Protein AF-A0A9P0MCW2-F1 (afdb_monomer)

InterPro domains:
  IPR004117 Olfactory receptor, insect [PF02949] (5-136)
  IPR004117 Olfactory receptor, insect [PTHR21137] (9-134)

Radius of gyration: 26.73 Å; Cα contacts (8 Å, |Δi|>4): 36; chains: 1; bounding box: 67×26×72 Å

Nearest PDB structures (foldseek):
  5oen-assembly1_B  TM=7.163E-01  e=6.005E+00  Mus musculus

pLDDT: mean 83.42, std 11.84, range [42.66, 95.56]

Structure (mmCIF, N/CA/C/O backbone):
data_AF-A0A9P0MCW2-F1
#
_entry.id   AF-A0A9P0MCW2-F1
#
loop_
_atom_site.group_PDB
_atom_site.id
_atom_site.type_symbol
_atom_site.label_atom_id
_atom_site.label_alt_id
_atom_site.label_comp_id
_atom_site.label_asym_id
_atom_site.label_entity_id
_atom_site.label_seq_id
_atom_site.pdbx_PDB_ins_code
_atom_site.Cartn_x
_atom_site.Cartn_y
_atom_site.Cartn_z
_atom_site.occupancy
_atom_site.B_iso_or_equiv
_atom_site.auth_seq_id
_atom_site.auth_comp_id
_atom_site.auth_asym_id
_atom_site.auth_atom_id
_atom_site.pdbx_PDB_model_num
ATOM 1 N N . MET A 1 1 ? 20.889 3.902 -15.984 1.00 42.66 1 MET A N 1
ATOM 2 C CA . MET A 1 1 ? 19.915 5.017 -15.941 1.00 42.66 1 MET A CA 1
ATOM 3 C C . MET A 1 1 ? 19.983 5.741 -17.281 1.00 42.66 1 MET A C 1
ATOM 5 O O . MET A 1 1 ? 21.050 6.243 -17.612 1.00 42.66 1 MET A O 1
ATOM 9 N N . VAL A 1 2 ? 18.930 5.704 -18.107 1.00 51.25 2 VAL A N 1
ATOM 10 C CA . VAL A 1 2 ? 18.943 6.405 -19.407 1.00 51.25 2 VAL A CA 1
ATOM 11 C C . VAL A 1 2 ? 18.818 7.905 -19.127 1.00 51.25 2 VAL A C 1
ATOM 13 O O . VAL A 1 2 ? 17.890 8.299 -18.418 1.00 51.25 2 VAL A O 1
ATOM 16 N N . PRO A 1 3 ? 19.742 8.751 -19.603 1.00 54.31 3 PRO A N 1
ATOM 17 C CA . PRO A 1 3 ? 19.693 10.168 -19.290 1.00 54.31 3 PRO A CA 1
ATOM 18 C C . PRO A 1 3 ? 18.465 10.827 -19.932 1.00 54.31 3 PRO A C 1
ATOM 20 O O . PRO A 1 3 ? 18.150 10.581 -21.096 1.00 54.31 3 PRO A O 1
ATOM 23 N N . THR A 1 4 ? 17.784 11.705 -19.193 1.00 56.22 4 THR A N 1
ATOM 24 C CA . THR A 1 4 ? 16.542 12.378 -19.626 1.00 56.22 4 THR A CA 1
ATOM 25 C C . THR A 1 4 ? 16.698 13.172 -20.926 1.00 56.22 4 THR A C 1
ATOM 27 O O . THR A 1 4 ? 15.735 13.312 -21.676 1.00 56.22 4 THR A O 1
ATOM 30 N N . TYR A 1 5 ? 17.911 13.628 -21.263 1.00 55.12 5 TYR A N 1
ATOM 31 C CA . TYR A 1 5 ? 18.187 14.289 -22.543 1.00 55.12 5 TYR A CA 1
ATOM 32 C C . TYR A 1 5 ? 18.112 13.337 -23.753 1.00 55.12 5 TYR A C 1
ATOM 34 O O . TYR A 1 5 ? 17.798 13.787 -24.856 1.00 55.12 5 TYR A O 1
ATOM 42 N N . ALA A 1 6 ? 18.353 12.033 -23.571 1.00 54.97 6 ALA A N 1
ATOM 43 C CA . ALA A 1 6 ? 18.267 11.032 -24.639 1.00 54.97 6 ALA A CA 1
ATOM 44 C C . ALA A 1 6 ? 16.812 10.700 -25.019 1.00 54.97 6 ALA A C 1
ATOM 46 O O . ALA A 1 6 ? 16.559 10.241 -26.128 1.00 54.97 6 ALA A O 1
ATOM 47 N N . ILE A 1 7 ? 15.851 11.005 -24.138 1.00 58.97 7 ILE A N 1
ATOM 48 C CA . ILE A 1 7 ? 14.410 10.838 -24.390 1.00 58.97 7 ILE A CA 1
ATOM 49 C C . ILE A 1 7 ? 13.910 11.885 -25.402 1.00 58.97 7 ILE A C 1
ATOM 51 O O . ILE A 1 7 ? 13.052 11.588 -26.231 1.00 58.97 7 ILE A O 1
ATOM 55 N N . PHE A 1 8 ? 14.466 13.105 -25.366 1.00 59.06 8 PHE A N 1
ATOM 56 C CA . PHE A 1 8 ? 13.965 14.242 -26.151 1.00 59.06 8 PHE A CA 1
ATOM 57 C C . PHE A 1 8 ? 14.895 14.716 -27.278 1.00 59.06 8 PHE A C 1
ATOM 59 O O . PHE A 1 8 ? 14.428 15.410 -28.180 1.00 59.06 8 PHE A O 1
ATOM 66 N N . ARG A 1 9 ? 16.199 14.395 -27.246 1.00 56.50 9 ARG A N 1
ATOM 67 C CA . ARG A 1 9 ? 17.195 15.029 -28.136 1.00 56.50 9 ARG A CA 1
ATOM 68 C C . ARG A 1 9 ? 18.262 14.082 -28.712 1.00 56.50 9 ARG A C 1
ATOM 70 O O . ARG A 1 9 ? 19.262 14.559 -29.243 1.00 56.50 9 ARG A O 1
ATOM 77 N N . GLY A 1 10 ? 18.070 12.765 -28.607 1.00 54.22 10 GLY A N 1
ATOM 78 C CA . GLY A 1 10 ? 18.976 11.750 -29.159 1.00 54.22 10 GLY A CA 1
ATOM 79 C C . GLY A 1 10 ? 18.625 11.343 -30.594 1.00 54.22 10 GLY A C 1
ATOM 80 O O . GLY A 1 10 ? 17.451 11.269 -30.952 1.00 54.22 10 GLY A O 1
ATOM 81 N N . LYS A 1 11 ? 19.648 11.053 -31.411 1.00 53.69 11 LYS A N 1
ATOM 82 C CA . LYS A 1 11 ? 19.501 10.443 -32.750 1.00 53.69 11 LYS A CA 1
ATOM 83 C C . LYS A 1 11 ? 18.853 9.048 -32.663 1.00 53.69 11 LYS A C 1
ATOM 85 O O . LYS A 1 11 ? 18.115 8.669 -33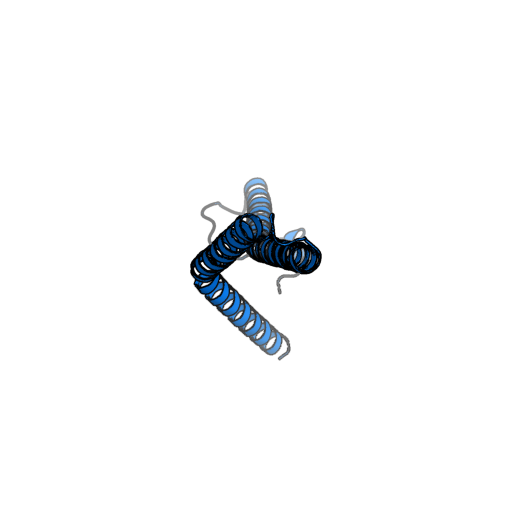.565 1.00 53.69 11 LYS A O 1
ATOM 90 N N . ASP A 1 12 ? 19.047 8.387 -31.521 1.00 59.97 12 ASP A N 1
ATOM 91 C CA . ASP A 1 12 ? 18.383 7.157 -31.103 1.00 59.97 12 ASP A CA 1
ATOM 92 C C . ASP A 1 12 ? 17.389 7.492 -29.980 1.00 59.97 12 ASP A C 1
ATOM 94 O O . ASP A 1 12 ? 17.774 7.924 -28.890 1.00 59.97 12 ASP A O 1
ATOM 98 N N . ARG A 1 13 ? 16.093 7.363 -30.276 1.00 66.44 13 ARG A N 1
ATOM 99 C CA . ARG A 1 13 ? 14.990 7.659 -29.353 1.00 66.44 13 ARG A CA 1
ATOM 100 C C . ARG A 1 13 ? 14.656 6.408 -28.537 1.00 66.44 13 ARG A C 1
ATOM 102 O O . ARG A 1 13 ? 14.257 5.400 -29.109 1.00 66.44 13 ARG A O 1
ATOM 109 N N . TYR A 1 14 ? 14.781 6.483 -27.213 1.00 70.50 14 TYR A N 1
ATOM 110 C CA . TYR A 1 14 ? 14.486 5.372 -26.297 1.00 70.50 14 TYR A CA 1
ATOM 111 C C . TYR A 1 14 ?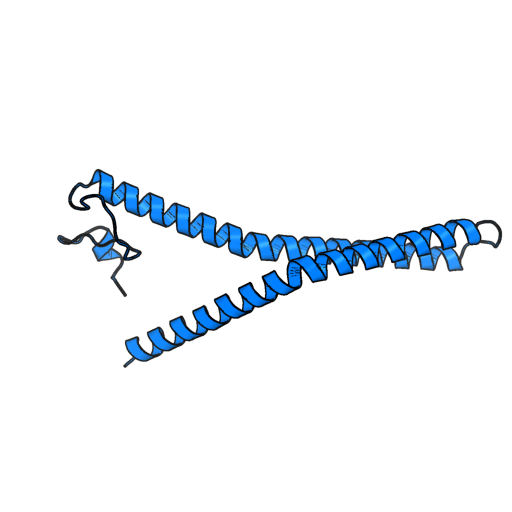 13.241 5.660 -25.455 1.00 70.50 14 TYR A C 1
ATOM 113 O O . TYR A 1 14 ? 13.006 6.804 -25.059 1.00 70.50 14 TYR A O 1
ATOM 121 N N . LEU A 1 15 ? 12.446 4.624 -25.164 1.00 73.56 15 LEU A N 1
ATOM 122 C CA . LEU A 1 15 ? 11.289 4.757 -24.278 1.00 73.56 15 LEU A CA 1
ATOM 123 C C . LEU A 1 15 ? 11.743 4.793 -22.809 1.00 73.56 15 LEU A C 1
ATOM 125 O O . LEU A 1 15 ? 12.677 4.072 -22.453 1.00 73.56 15 LEU A O 1
ATOM 129 N N . PRO A 1 16 ? 11.067 5.578 -21.947 1.00 77.31 16 PRO A N 1
ATOM 130 C CA . PRO A 1 16 ? 11.349 5.628 -20.511 1.00 77.31 16 PRO A CA 1
ATOM 131 C C . PRO A 1 16 ? 11.285 4.256 -19.833 1.00 77.31 16 PRO A C 1
ATOM 133 O O . PRO A 1 16 ? 12.155 3.918 -19.032 1.00 77.31 16 PRO A O 1
ATOM 136 N N . TYR A 1 17 ? 10.266 3.462 -20.172 1.00 78.12 17 TYR A N 1
ATOM 137 C CA . TYR A 1 17 ? 10.153 2.071 -19.751 1.00 78.12 17 TYR A CA 1
ATOM 138 C C . TYR A 1 17 ? 10.374 1.157 -20.956 1.00 78.12 17 TYR A C 1
ATOM 140 O O . TYR A 1 17 ? 9.685 1.286 -21.974 1.00 78.12 17 TYR A O 1
ATOM 148 N N . ASN A 1 18 ? 11.347 0.248 -20.848 1.00 76.75 18 ASN A N 1
ATOM 149 C CA . ASN A 1 18 ? 11.626 -0.712 -21.907 1.00 76.75 18 ASN A CA 1
ATOM 150 C C . ASN A 1 18 ? 10.516 -1.768 -21.924 1.00 76.75 18 ASN A C 1
ATOM 152 O O . ASN A 1 18 ? 10.350 -2.519 -20.966 1.00 76.75 18 ASN A O 1
ATOM 156 N N . TRP A 1 19 ? 9.745 -1.800 -23.003 1.00 77.06 19 TRP A N 1
ATOM 157 C CA . TRP A 1 19 ? 8.682 -2.772 -23.209 1.00 77.06 19 TRP A CA 1
ATOM 158 C C . TRP A 1 19 ? 8.657 -3.174 -24.680 1.00 77.06 19 TRP A C 1
ATOM 160 O O . TRP A 1 19 ? 9.108 -2.427 -25.552 1.00 77.06 19 TRP A O 1
ATOM 170 N N . TRP A 1 20 ? 8.129 -4.359 -24.959 1.00 78.88 20 TRP A N 1
ATOM 171 C CA . TRP A 1 20 ? 7.960 -4.814 -26.329 1.00 78.88 20 TRP A CA 1
ATOM 172 C C . TRP A 1 20 ? 6.750 -4.116 -26.960 1.00 78.88 20 TRP A C 1
ATOM 174 O O . TRP A 1 20 ? 5.617 -4.397 -26.585 1.00 78.88 20 TRP A O 1
ATOM 184 N N . SER A 1 21 ? 6.995 -3.206 -27.905 1.00 73.00 21 SER A N 1
ATOM 185 C CA . SER A 1 21 ? 5.941 -2.521 -28.658 1.00 73.00 21 SER A CA 1
ATOM 186 C C . SER A 1 21 ? 5.777 -3.151 -30.045 1.00 73.00 21 SER A C 1
ATOM 188 O O . SER A 1 21 ? 6.772 -3.269 -30.761 1.00 73.00 21 SER A O 1
ATOM 190 N N . PRO A 1 22 ? 4.548 -3.498 -30.473 1.00 75.81 22 PRO A N 1
ATOM 191 C CA . PRO A 1 22 ? 4.284 -3.958 -31.836 1.00 75.81 22 PRO A CA 1
ATOM 192 C C . PRO A 1 22 ? 4.360 -2.827 -32.878 1.00 75.81 22 PRO A C 1
ATOM 194 O O . PRO A 1 22 ? 4.398 -3.099 -34.074 1.00 75.81 22 PRO A O 1
ATOM 197 N N . CYS A 1 23 ? 4.364 -1.559 -32.448 1.00 72.19 23 CYS A N 1
ATOM 198 C CA . CYS A 1 23 ? 4.422 -0.400 -33.338 1.00 72.19 23 CYS A CA 1
ATOM 199 C C . CYS A 1 23 ? 5.868 0.016 -33.622 1.00 72.19 23 CYS A C 1
ATOM 201 O O . CYS A 1 23 ? 6.676 0.135 -32.699 1.00 72.19 23 CYS A O 1
ATOM 203 N N . GLU A 1 24 ? 6.170 0.349 -34.879 1.00 73.62 24 GLU A N 1
ATOM 204 C CA . GLU A 1 24 ? 7.470 0.901 -35.259 1.00 73.62 24 GLU A CA 1
ATOM 205 C C . GLU A 1 24 ? 7.682 2.290 -34.636 1.00 73.62 24 GLU A C 1
ATOM 207 O O . GLU A 1 24 ? 7.115 3.302 -35.056 1.00 73.62 24 GLU A O 1
ATOM 212 N N . LEU A 1 25 ? 8.559 2.348 -33.636 1.00 74.19 25 LEU A N 1
ATOM 213 C CA . LEU A 1 25 ? 8.910 3.561 -32.887 1.00 74.19 25 LEU A CA 1
ATOM 214 C C . LEU A 1 25 ? 9.743 4.576 -33.697 1.00 74.19 25 LEU A C 1
ATOM 216 O O . LEU A 1 25 ? 10.120 5.626 -33.180 1.00 74.19 25 LEU A O 1
ATOM 220 N N . ASN A 1 26 ? 10.009 4.282 -34.973 1.00 70.50 26 ASN A N 1
ATOM 221 C CA . ASN A 1 26 ? 10.668 5.187 -35.915 1.00 70.50 26 ASN A CA 1
ATOM 222 C C . ASN A 1 26 ? 9.789 6.392 -36.283 1.00 70.50 26 ASN A C 1
ATOM 224 O O . ASN A 1 26 ? 10.297 7.486 -36.548 1.00 70.50 26 ASN A O 1
ATOM 228 N N . VAL A 1 27 ? 8.465 6.209 -36.289 1.00 79.44 27 VAL A N 1
ATOM 229 C CA . VAL A 1 27 ? 7.512 7.274 -36.613 1.00 79.44 27 VAL A CA 1
ATOM 230 C C . VAL A 1 27 ? 7.272 8.145 -35.381 1.00 79.44 27 VAL A C 1
ATOM 232 O O . VAL A 1 27 ? 6.850 7.669 -34.327 1.00 79.44 27 VAL A O 1
ATOM 235 N N . SER A 1 28 ? 7.474 9.455 -35.548 1.00 79.25 28 SER A N 1
ATOM 236 C CA . SER A 1 28 ? 7.370 10.455 -34.476 1.00 79.25 28 SER A CA 1
ATOM 237 C C . SER A 1 28 ? 6.049 10.365 -33.692 1.00 79.25 28 SER A C 1
ATOM 239 O O . SER A 1 28 ? 6.054 10.387 -32.465 1.00 79.25 28 SER A O 1
ATOM 241 N N . LEU A 1 29 ? 4.916 10.188 -34.385 1.00 81.88 29 LEU A N 1
ATOM 242 C CA . LEU A 1 29 ? 3.587 10.120 -33.766 1.00 81.88 29 LEU A CA 1
ATOM 243 C C . LEU A 1 29 ? 3.423 8.916 -32.819 1.00 81.88 29 LEU A C 1
ATOM 245 O O . LEU A 1 29 ? 2.965 9.088 -31.690 1.00 81.88 29 LEU A O 1
ATOM 249 N N . TYR A 1 30 ? 3.825 7.712 -33.245 1.00 82.62 30 TYR A N 1
ATOM 250 C CA . TYR A 1 30 ? 3.715 6.495 -32.427 1.00 82.62 30 TYR A CA 1
ATOM 251 C C . TYR A 1 30 ? 4.660 6.521 -31.220 1.00 82.62 30 TYR A C 1
ATOM 253 O O . TYR A 1 30 ? 4.313 6.007 -30.153 1.00 82.62 30 TYR A O 1
ATOM 261 N N . PHE A 1 31 ? 5.820 7.169 -31.354 1.00 82.94 31 PHE A N 1
ATOM 262 C CA . PHE A 1 31 ? 6.751 7.374 -30.248 1.00 82.94 31 PHE A CA 1
ATOM 263 C C . PHE A 1 31 ? 6.143 8.254 -29.142 1.00 82.94 31 PHE A C 1
ATOM 265 O O . PHE A 1 31 ? 6.082 7.833 -27.986 1.00 82.94 31 PHE A O 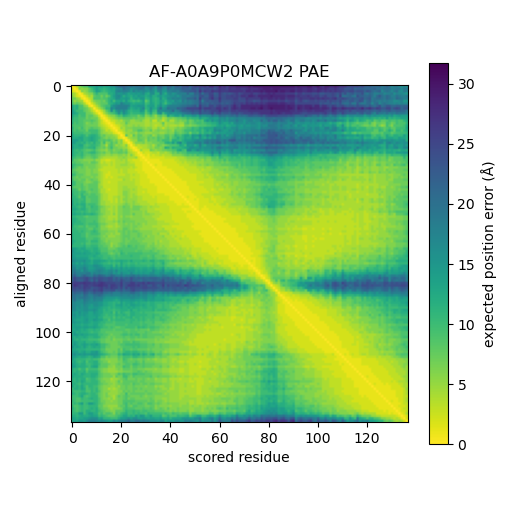1
ATOM 272 N N . TYR A 1 32 ? 5.612 9.436 -29.485 1.00 83.81 32 TYR A N 1
ATOM 273 C CA . TYR A 1 32 ? 4.963 10.313 -28.498 1.00 83.81 32 TYR A CA 1
ATOM 274 C C . TYR A 1 32 ? 3.693 9.695 -27.904 1.00 83.81 32 TYR A C 1
ATOM 276 O O . TYR A 1 32 ? 3.475 9.801 -26.697 1.00 83.81 32 TYR A O 1
ATOM 284 N N . GLY A 1 33 ? 2.890 8.996 -28.715 1.00 87.06 33 GLY A N 1
ATOM 285 C CA . GLY A 1 33 ? 1.725 8.254 -28.225 1.00 87.06 33 GLY A CA 1
ATOM 286 C C . GLY A 1 33 ? 2.102 7.198 -27.181 1.00 87.06 33 GLY A C 1
ATOM 287 O O . GLY A 1 33 ? 1.458 7.107 -26.137 1.00 87.06 33 GLY A O 1
ATOM 288 N N . SER A 1 34 ? 3.200 6.470 -27.407 1.00 86.81 34 SER A N 1
ATOM 289 C CA . SER A 1 34 ? 3.711 5.469 -26.460 1.00 86.81 34 SER A CA 1
ATOM 290 C C . SER A 1 34 ? 4.198 6.094 -25.149 1.00 86.81 34 SER A C 1
ATOM 292 O O . SER A 1 34 ? 3.960 5.530 -24.084 1.00 86.81 34 SER A O 1
ATOM 294 N N . ILE A 1 35 ? 4.832 7.272 -25.194 1.00 85.00 35 ILE A N 1
ATOM 295 C CA . ILE A 1 35 ? 5.247 8.004 -23.983 1.00 85.00 35 ILE A CA 1
ATOM 296 C C . ILE A 1 35 ? 4.030 8.450 -23.165 1.00 85.00 35 ILE A C 1
ATOM 298 O O . ILE A 1 35 ? 4.006 8.258 -21.950 1.00 85.00 35 ILE A O 1
ATOM 302 N N . ILE A 1 36 ? 3.013 9.024 -23.817 1.00 89.25 36 ILE A N 1
ATOM 303 C CA . IL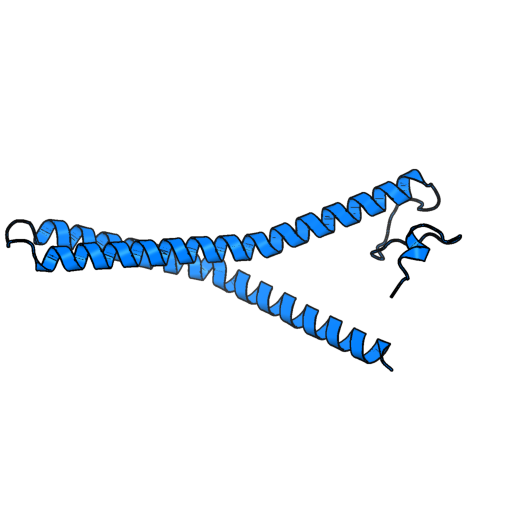E A 1 36 ? 1.777 9.448 -23.141 1.00 89.25 36 ILE A CA 1
ATOM 304 C C . ILE A 1 36 ? 1.082 8.238 -22.518 1.00 89.25 36 ILE A C 1
ATOM 306 O O . ILE A 1 36 ? 0.671 8.296 -21.361 1.00 89.25 36 ILE A O 1
ATOM 310 N N . TYR A 1 37 ? 1.007 7.128 -23.252 1.00 89.94 37 TYR A N 1
ATOM 311 C CA . TYR A 1 37 ? 0.460 5.880 -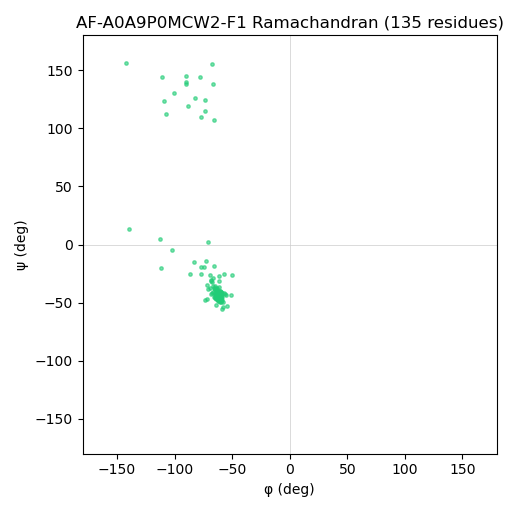22.738 1.00 89.94 37 TYR A CA 1
ATOM 312 C C . TYR A 1 37 ? 1.211 5.403 -21.487 1.00 89.94 37 TYR A C 1
ATOM 314 O O . TYR A 1 37 ? 0.582 5.147 -20.463 1.00 89.94 37 TYR A O 1
ATOM 322 N N . GLN A 1 38 ? 2.548 5.356 -21.524 1.00 89.81 38 GLN A N 1
ATOM 323 C CA . GLN A 1 38 ? 3.359 4.967 -20.364 1.00 89.81 38 GLN A CA 1
ATOM 324 C C . GLN A 1 38 ? 3.127 5.889 -19.159 1.00 89.81 38 GLN A C 1
ATOM 326 O O . GLN A 1 38 ? 2.971 5.400 -18.041 1.00 89.81 38 GLN A O 1
ATOM 331 N N . LEU A 1 39 ? 3.042 7.206 -19.373 1.00 90.56 39 LEU A N 1
ATOM 332 C CA . LEU A 1 39 ? 2.735 8.169 -18.311 1.00 90.56 39 LEU A CA 1
ATOM 333 C C . LEU A 1 39 ? 1.362 7.914 -17.683 1.00 90.56 39 LEU A C 1
ATOM 335 O O . LEU A 1 39 ? 1.247 7.873 -16.459 1.00 90.56 39 LEU A O 1
ATOM 339 N N . VAL A 1 40 ? 0.331 7.713 -18.505 1.00 93.94 40 VAL A N 1
ATOM 340 C CA . VAL A 1 40 ? -1.032 7.443 -18.028 1.00 93.94 40 VAL A CA 1
ATOM 341 C C . VAL A 1 40 ? -1.083 6.138 -17.237 1.00 93.94 40 VAL A C 1
ATOM 343 O O . VAL A 1 40 ? -1.647 6.115 -16.145 1.00 93.94 40 VAL A O 1
ATOM 346 N N . VAL A 1 41 ? -0.448 5.073 -17.731 1.00 92.38 41 VAL A N 1
ATOM 347 C CA . VAL A 1 41 ? -0.396 3.777 -17.036 1.00 92.38 41 VAL A CA 1
ATOM 348 C C . VAL A 1 41 ? 0.297 3.901 -15.679 1.00 92.38 41 VAL A C 1
ATOM 350 O O . VAL A 1 41 ? -0.225 3.396 -14.685 1.00 92.38 41 VAL A O 1
ATOM 353 N N . VAL A 1 42 ? 1.430 4.608 -15.604 1.00 91.25 42 VAL A N 1
ATOM 354 C CA . VAL A 1 42 ? 2.143 4.833 -14.335 1.00 91.25 42 VAL A CA 1
ATOM 355 C C . VAL A 1 42 ? 1.287 5.640 -13.357 1.00 91.25 42 VAL A C 1
ATOM 357 O O . VAL A 1 42 ? 1.208 5.277 -12.183 1.00 91.25 42 VAL A O 1
ATOM 360 N N . MET A 1 43 ? 0.599 6.687 -13.825 1.00 93.12 43 MET A N 1
ATOM 361 C CA . MET A 1 43 ? -0.307 7.468 -12.976 1.00 93.12 43 MET A CA 1
ATOM 362 C C . MET A 1 43 ? -1.458 6.616 -12.439 1.00 93.12 43 MET A C 1
ATOM 364 O O . MET A 1 43 ? -1.702 6.625 -11.235 1.00 93.12 43 MET A O 1
ATOM 368 N N . ILE A 1 44 ? -2.127 5.842 -13.298 1.00 94.06 44 ILE A N 1
ATOM 369 C CA . ILE A 1 44 ? -3.229 4.959 -12.888 1.00 94.06 44 ILE A CA 1
ATOM 370 C C . ILE A 1 44 ? -2.733 3.913 -11.885 1.00 94.06 44 ILE A C 1
ATOM 372 O O . ILE A 1 44 ? -3.375 3.695 -10.860 1.00 94.06 44 ILE A O 1
ATOM 376 N N . SER A 1 45 ? -1.575 3.296 -12.135 1.00 90.81 45 SER A N 1
ATOM 377 C CA . SER A 1 45 ? -0.990 2.316 -11.216 1.00 90.81 45 SER A CA 1
ATOM 378 C C . SER A 1 45 ? -0.681 2.932 -9.849 1.00 90.81 45 SER A C 1
ATOM 380 O O . SER A 1 45 ? -0.987 2.324 -8.824 1.00 90.81 45 SER A O 1
ATOM 382 N N . GLY A 1 46 ? -0.117 4.144 -9.821 1.00 89.56 46 GLY A N 1
ATOM 383 C CA . GLY A 1 46 ? 0.140 4.878 -8.581 1.00 89.56 46 GLY A CA 1
ATOM 384 C C . GLY A 1 46 ? -1.149 5.235 -7.838 1.00 89.56 46 GLY A C 1
ATOM 385 O O . GLY A 1 46 ? -1.248 5.013 -6.633 1.00 89.56 46 GLY A O 1
ATOM 386 N N . MET A 1 47 ? -2.167 5.713 -8.559 1.00 92.25 47 MET A N 1
ATOM 387 C CA . MET A 1 47 ? -3.480 6.031 -7.992 1.00 92.25 47 MET A CA 1
ATOM 388 C C . MET A 1 47 ? -4.182 4.802 -7.415 1.00 92.25 47 MET A C 1
ATOM 390 O O . MET A 1 47 ? -4.766 4.901 -6.341 1.00 92.25 47 MET A O 1
ATOM 394 N N . ASN A 1 48 ? -4.112 3.651 -8.087 1.00 89.31 48 ASN A N 1
ATOM 395 C CA . ASN A 1 48 ? -4.685 2.403 -7.582 1.00 89.31 48 ASN A CA 1
ATOM 396 C C . ASN A 1 48 ? -3.985 1.958 -6.294 1.00 89.31 48 ASN A C 1
ATOM 398 O O . ASN A 1 48 ? -4.655 1.645 -5.312 1.00 89.31 48 ASN A O 1
ATOM 402 N N . ASN A 1 49 ? -2.649 1.994 -6.283 1.00 88.38 49 ASN A N 1
ATOM 403 C CA . ASN A 1 49 ? -1.843 1.632 -5.122 1.00 88.38 49 ASN A CA 1
ATOM 404 C C . ASN A 1 49 ? -2.181 2.510 -3.907 1.00 88.38 49 ASN A C 1
ATOM 406 O O . ASN A 1 49 ? -2.609 2.010 -2.872 1.00 88.38 49 ASN A O 1
ATOM 410 N N . SER A 1 50 ? -2.086 3.833 -4.059 1.00 90.19 50 SER A N 1
ATOM 411 C CA . SER A 1 50 ? -2.424 4.774 -2.985 1.00 90.19 50 SER A CA 1
ATOM 412 C C . SER A 1 50 ? -3.916 4.770 -2.640 1.00 90.19 50 SER A C 1
ATOM 414 O O . SER A 1 50 ? -4.291 5.055 -1.507 1.00 90.19 50 SER A O 1
ATOM 416 N N . GLY A 1 51 ? -4.786 4.453 -3.599 1.00 91.88 51 GLY A N 1
ATOM 417 C CA . GLY A 1 51 ? -6.228 4.349 -3.396 1.00 91.88 51 GLY A CA 1
ATOM 418 C C . GLY A 1 51 ? -6.592 3.251 -2.402 1.00 91.88 51 GLY A C 1
ATOM 419 O O . GLY A 1 51 ? -7.407 3.491 -1.513 1.00 91.88 51 GLY A O 1
ATOM 420 N N . ILE A 1 52 ? -5.945 2.087 -2.498 1.00 88.25 52 ILE A N 1
ATOM 421 C CA . ILE A 1 52 ? -6.114 0.982 -1.544 1.00 88.25 52 ILE A CA 1
ATOM 422 C C . ILE A 1 52 ? -5.736 1.436 -0.126 1.00 88.25 52 ILE A C 1
ATOM 424 O O . ILE A 1 52 ? -6.528 1.262 0.806 1.00 88.25 52 ILE A O 1
ATOM 428 N N . ASP A 1 53 ? -4.583 2.095 0.021 1.00 88.94 53 ASP A N 1
ATOM 429 C CA . ASP A 1 53 ? -4.111 2.616 1.311 1.00 88.94 53 ASP A CA 1
ATOM 430 C C . ASP A 1 53 ? -5.090 3.652 1.896 1.00 88.94 53 ASP A C 1
ATOM 432 O O . ASP A 1 53 ? -5.437 3.609 3.080 1.00 88.94 53 ASP A O 1
ATOM 436 N N . ILE A 1 54 ? -5.602 4.562 1.056 1.00 92.94 54 ILE A N 1
ATOM 437 C CA . ILE A 1 54 ? -6.575 5.588 1.459 1.00 92.94 54 ILE A CA 1
ATOM 438 C C . ILE A 1 54 ? -7.893 4.956 1.909 1.00 92.94 54 ILE A C 1
ATOM 440 O O . ILE A 1 54 ? -8.465 5.398 2.909 1.00 92.94 54 ILE A O 1
ATOM 444 N N . VAL A 1 55 ? -8.407 3.959 1.186 1.00 90.75 55 VAL A N 1
ATOM 445 C CA . VAL A 1 55 ? -9.665 3.289 1.547 1.00 90.75 55 VAL A CA 1
ATOM 446 C C . VAL A 1 55 ? -9.515 2.586 2.898 1.00 90.75 55 VAL A C 1
ATOM 448 O O . VAL A 1 55 ? -10.358 2.788 3.774 1.00 90.75 55 VAL A O 1
ATOM 451 N N . CYS A 1 56 ? -8.416 1.858 3.112 1.00 89.06 56 CYS A N 1
ATOM 452 C CA . CYS A 1 56 ? -8.115 1.213 4.392 1.00 89.06 56 CYS A CA 1
ATOM 453 C C . CYS A 1 56 ? -8.034 2.236 5.542 1.00 89.06 56 CYS A C 1
ATOM 455 O O . CYS A 1 56 ? -8.697 2.083 6.576 1.00 89.06 56 CYS A O 1
ATOM 457 N N . TYR A 1 57 ? -7.307 3.338 5.331 1.00 90.31 57 TYR A N 1
ATOM 458 C CA . TYR A 1 57 ? -7.195 4.427 6.302 1.00 90.31 57 TYR A CA 1
ATOM 459 C C . TYR A 1 57 ? -8.556 5.046 6.643 1.00 90.31 57 TYR A C 1
ATOM 461 O O . TYR A 1 57 ? -8.899 5.196 7.818 1.00 90.31 57 TYR A O 1
ATOM 469 N N . LYS A 1 58 ? -9.359 5.392 5.629 1.00 92.00 58 LYS A N 1
ATOM 470 C CA . LYS A 1 58 ? -10.669 6.026 5.833 1.00 92.00 58 LYS A CA 1
ATOM 471 C C . LYS A 1 58 ? -11.625 5.121 6.593 1.00 92.00 58 LYS A C 1
ATOM 473 O O . LYS A 1 58 ? -12.304 5.593 7.501 1.00 92.00 58 LYS A O 1
ATOM 478 N N . ILE A 1 59 ? -11.667 3.840 6.251 1.00 91.25 59 ILE A N 1
ATOM 479 C CA . ILE A 1 59 ? -12.539 2.886 6.931 1.00 91.25 59 ILE A CA 1
ATOM 480 C C . ILE A 1 59 ? -12.101 2.693 8.387 1.00 91.25 59 ILE A C 1
ATOM 482 O O . ILE A 1 59 ? -12.935 2.774 9.288 1.00 91.25 59 ILE A O 1
ATOM 486 N N . SER A 1 60 ? -10.799 2.538 8.634 1.00 90.25 60 SER A N 1
ATOM 487 C CA . SER A 1 60 ? -10.253 2.457 9.995 1.00 90.25 60 SER A CA 1
ATOM 488 C C . SER A 1 60 ? -10.637 3.690 10.819 1.00 90.25 60 SER A C 1
ATOM 490 O O . SER A 1 60 ? -11.093 3.576 11.955 1.00 90.25 60 SER A O 1
ATOM 492 N N . LYS A 1 61 ? -10.550 4.884 10.218 1.00 91.50 61 LYS A N 1
ATOM 493 C CA . LYS A 1 61 ? -10.989 6.137 10.846 1.00 91.50 61 LYS A CA 1
ATOM 494 C C . LYS A 1 61 ? -12.487 6.167 11.143 1.00 91.50 61 LYS A C 1
ATOM 496 O O . LYS A 1 61 ? -12.861 6.673 12.200 1.00 91.50 61 LYS A O 1
ATOM 501 N N . ILE A 1 62 ? -13.327 5.646 10.249 1.00 92.81 62 ILE A N 1
ATOM 502 C CA . ILE A 1 62 ? -14.771 5.528 10.488 1.00 92.81 62 ILE A CA 1
ATOM 503 C C . ILE A 1 62 ? -15.024 4.612 11.688 1.00 92.81 62 ILE A C 1
ATOM 505 O O . ILE A 1 62 ? -15.776 5.000 12.574 1.00 92.81 62 ILE A O 1
ATOM 509 N N . ILE A 1 63 ? -14.356 3.458 11.775 1.00 91.38 63 ILE A N 1
ATOM 510 C CA . ILE A 1 63 ? -14.497 2.538 12.914 1.00 91.38 63 ILE A CA 1
ATOM 511 C C . ILE A 1 63 ? -14.092 3.213 14.226 1.00 91.38 63 ILE A C 1
ATOM 513 O O . ILE A 1 63 ? -14.855 3.164 15.187 1.00 91.38 63 ILE A O 1
ATOM 517 N N . CYS A 1 64 ? -12.936 3.885 14.267 1.00 91.94 64 CYS A N 1
ATOM 518 C CA . CYS A 1 64 ? -12.511 4.622 15.460 1.00 91.94 64 CYS A CA 1
ATOM 519 C C . CYS A 1 64 ? -13.552 5.671 15.875 1.00 91.94 64 CYS A C 1
ATOM 521 O O . CYS A 1 64 ? -13.876 5.785 17.050 1.00 91.94 64 CYS A O 1
ATOM 523 N N . CYS A 1 65 ? -14.124 6.395 14.910 1.00 93.00 65 CYS A N 1
ATOM 524 C CA . CYS A 1 65 ? -15.169 7.379 15.182 1.00 93.00 65 CYS A CA 1
ATOM 525 C C . CYS A 1 65 ? -16.448 6.735 15.745 1.00 93.00 65 CYS A C 1
ATOM 527 O O . CYS A 1 65 ? -17.017 7.248 16.706 1.00 93.00 65 CYS A O 1
ATOM 529 N N . GLN A 1 66 ? -16.886 5.600 15.189 1.00 91.31 66 GLN A N 1
ATOM 530 C CA . GLN A 1 66 ? -18.045 4.860 15.705 1.00 91.31 66 GLN A CA 1
ATOM 531 C C . GLN A 1 66 ? -17.791 4.336 17.128 1.00 91.31 66 GLN A C 1
ATOM 533 O O . GLN A 1 66 ? -18.680 4.398 17.975 1.00 91.31 66 GLN A O 1
ATOM 538 N N . MET A 1 67 ? -16.565 3.897 17.427 1.00 90.06 67 MET A N 1
ATOM 539 C CA . MET A 1 67 ? -16.164 3.515 18.785 1.00 90.06 67 MET A CA 1
ATOM 540 C C . MET A 1 67 ? -16.189 4.703 19.757 1.00 90.06 67 MET A C 1
ATOM 542 O O . MET A 1 67 ? -16.729 4.574 20.855 1.00 90.06 67 MET A O 1
ATOM 546 N N . ASP A 1 68 ? -15.686 5.874 19.363 1.00 91.81 68 ASP A N 1
ATOM 547 C CA . ASP A 1 68 ? -15.748 7.082 20.201 1.00 91.81 68 ASP A CA 1
ATOM 548 C C . ASP A 1 68 ? -17.201 7.503 20.483 1.00 91.81 68 ASP A C 1
ATOM 550 O O . ASP A 1 68 ? -17.548 7.866 21.611 1.00 91.81 68 ASP A O 1
ATOM 554 N N . LEU A 1 69 ? -18.084 7.402 19.482 1.00 91.06 69 LEU A N 1
ATOM 555 C CA . LEU A 1 69 ? -19.519 7.656 19.651 1.00 91.06 69 LEU A CA 1
ATOM 556 C C . LEU A 1 69 ? -20.169 6.658 20.618 1.00 91.06 69 LEU A C 1
ATOM 558 O O . LEU A 1 69 ? -20.977 7.061 21.460 1.00 91.06 69 LEU A O 1
ATOM 562 N N . LEU A 1 70 ? -19.807 5.377 20.526 1.00 89.06 70 LEU A N 1
ATOM 563 C CA . LEU A 1 70 ? -20.258 4.335 21.447 1.00 89.06 70 LEU A CA 1
ATOM 564 C C . LEU A 1 70 ? -19.840 4.661 22.891 1.00 89.06 70 LEU A C 1
A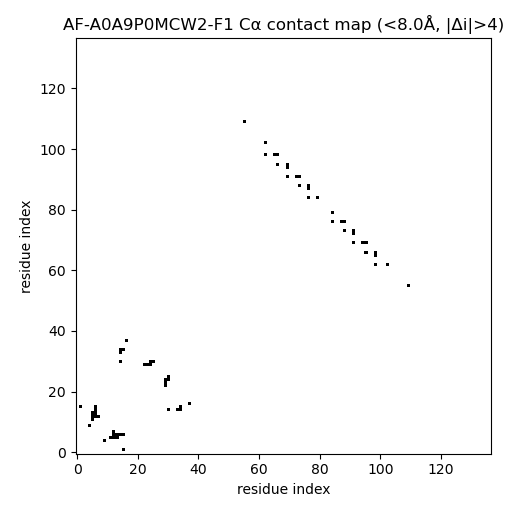TOM 566 O O . LEU A 1 70 ? -20.676 4.627 23.794 1.00 89.06 70 LEU A O 1
ATOM 570 N N . ILE A 1 71 ? -18.579 5.043 23.112 1.00 87.38 71 ILE A N 1
ATOM 571 C CA . ILE A 1 71 ? -18.057 5.418 24.437 1.00 87.38 71 ILE A CA 1
ATOM 572 C C . ILE A 1 71 ? -18.784 6.654 24.984 1.00 87.38 71 ILE A C 1
ATOM 574 O O . ILE A 1 71 ? -19.172 6.680 26.158 1.00 87.38 71 ILE A O 1
ATOM 578 N N . GLY A 1 72 ? -19.032 7.659 24.139 1.00 87.12 72 GLY A N 1
ATOM 579 C CA . GLY A 1 72 ? -19.788 8.854 24.517 1.00 87.12 72 GLY A CA 1
ATOM 580 C C . GLY A 1 72 ? -21.210 8.526 24.982 1.00 87.12 72 GLY A C 1
ATOM 581 O O . GLY A 1 72 ? -21.636 8.977 26.048 1.00 87.12 72 GLY A O 1
ATOM 582 N N . ARG A 1 73 ? -21.921 7.672 24.235 1.00 84.81 73 ARG A N 1
ATOM 583 C CA . ARG A 1 73 ? -23.273 7.206 24.596 1.00 84.81 73 ARG A CA 1
ATOM 584 C C . ARG A 1 73 ? -23.274 6.343 25.856 1.00 84.81 73 ARG A C 1
ATOM 586 O O . ARG A 1 73 ? -24.132 6.524 26.716 1.00 84.81 73 ARG A O 1
ATOM 593 N N . SER A 1 74 ? -22.289 5.458 26.006 1.00 82.69 74 SER A N 1
ATOM 594 C CA . SER A 1 74 ? -22.109 4.647 27.216 1.00 82.69 74 SER A CA 1
ATOM 595 C C . SER A 1 74 ? -21.891 5.515 28.454 1.00 82.69 74 SER A C 1
ATOM 597 O O . SER A 1 74 ? -22.409 5.214 29.525 1.00 82.69 74 SER A O 1
ATOM 599 N N . THR A 1 75 ? -21.127 6.597 28.315 1.00 82.75 75 THR A N 1
ATOM 600 C CA . THR A 1 75 ? -20.854 7.524 29.416 1.00 82.75 75 THR A CA 1
ATOM 601 C C . THR A 1 75 ? -22.122 8.270 29.821 1.00 82.75 75 THR A C 1
ATOM 603 O O . THR A 1 75 ? -22.403 8.368 31.010 1.00 82.75 75 THR A O 1
ATOM 606 N N . GLN A 1 76 ? -22.936 8.718 28.858 1.00 78.62 76 GLN A N 1
ATOM 607 C CA . GLN A 1 76 ? -24.246 9.331 29.130 1.00 78.62 76 GLN A CA 1
ATOM 608 C C . GLN A 1 76 ? -25.217 8.379 29.843 1.00 78.62 76 GLN A C 1
ATOM 610 O O . GLN A 1 76 ? -26.027 8.823 30.655 1.00 78.62 76 GLN A O 1
ATOM 615 N N . LEU A 1 77 ? -25.101 7.075 29.586 1.00 76.06 77 LEU A N 1
ATOM 616 C CA . LEU A 1 77 ? -25.890 6.026 30.232 1.00 76.06 77 LEU A CA 1
ATOM 617 C C . LEU A 1 77 ? -25.670 5.983 31.753 1.00 76.06 77 LEU A C 1
ATOM 619 O O . LEU A 1 77 ? -26.632 5.818 32.495 1.00 76.06 77 LEU A O 1
ATOM 623 N N . ASN A 1 78 ? -24.439 6.230 32.222 1.00 69.69 78 ASN A N 1
ATOM 624 C CA . ASN A 1 78 ? -24.119 6.304 33.656 1.00 69.69 78 ASN A CA 1
ATOM 625 C C . ASN A 1 78 ? -24.788 7.492 34.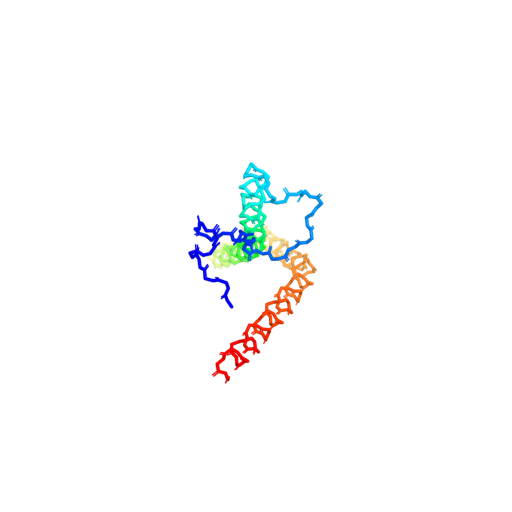376 1.00 69.69 78 ASN A C 1
ATOM 627 O O . ASN A 1 78 ? -24.886 7.481 35.600 1.00 69.69 78 ASN A O 1
ATOM 631 N N . PHE A 1 79 ? -25.245 8.512 33.640 1.00 70.44 79 PHE A N 1
ATOM 632 C CA . PHE A 1 79 ? -25.895 9.705 34.197 1.00 70.44 79 PHE A CA 1
ATOM 633 C C . PHE A 1 79 ? -27.429 9.693 34.045 1.00 70.44 79 PHE A C 1
ATOM 635 O O . PHE A 1 79 ? -28.097 10.597 34.548 1.00 70.44 79 PHE A O 1
ATOM 642 N N . LEU A 1 80 ? -28.001 8.697 33.357 1.00 68.81 80 LEU A N 1
ATOM 643 C CA . LEU A 1 80 ? -29.442 8.576 33.110 1.00 68.81 80 LEU A CA 1
ATOM 644 C C . LEU A 1 80 ? -30.150 7.780 34.221 1.00 68.81 80 LEU A C 1
ATOM 646 O O . LEU A 1 80 ? -29.658 6.765 34.701 1.00 68.81 80 LEU A O 1
ATOM 650 N N . GLY A 1 81 ? -31.346 8.233 34.614 1.00 64.94 81 GLY A N 1
ATOM 651 C CA . GLY A 1 81 ? -32.196 7.542 35.589 1.00 64.94 81 GLY A CA 1
ATOM 652 C C . GLY A 1 81 ? -32.755 6.203 35.077 1.00 64.94 81 GLY A C 1
ATOM 653 O O . GLY A 1 81 ? -32.934 6.006 33.875 1.00 64.94 81 GLY A O 1
ATOM 654 N N . GLN A 1 82 ? -33.090 5.310 36.017 1.00 65.00 82 GLN A N 1
ATOM 655 C CA . GLN A 1 82 ? -33.366 3.871 35.837 1.00 65.00 82 GLN A CA 1
ATOM 656 C C . GLN A 1 82 ? -34.372 3.499 34.721 1.00 65.00 82 GLN A C 1
ATOM 658 O O . GLN A 1 82 ? -34.271 2.419 34.150 1.00 65.00 82 GLN A O 1
ATOM 663 N N . ASN A 1 83 ? -35.303 4.389 34.358 1.00 65.38 83 ASN A N 1
ATOM 664 C CA . ASN A 1 83 ? -36.392 4.096 33.414 1.00 65.38 83 ASN A CA 1
ATOM 665 C C . ASN A 1 83 ? -35.983 4.074 31.926 1.00 65.38 83 ASN A C 1
ATOM 667 O O . ASN A 1 83 ? -36.696 3.478 31.126 1.00 65.38 83 ASN A O 1
ATOM 671 N N . ASN A 1 84 ? -34.848 4.679 31.544 1.00 67.81 84 ASN A N 1
ATOM 672 C CA . ASN A 1 84 ? -34.390 4.738 30.140 1.00 67.81 84 ASN A CA 1
ATOM 673 C C . ASN A 1 84 ? -33.111 3.920 29.868 1.00 67.81 84 ASN A C 1
ATOM 675 O O . ASN A 1 84 ? -32.578 3.956 28.759 1.00 67.81 84 ASN A O 1
ATOM 679 N N . VAL A 1 85 ? -32.613 3.189 30.869 1.00 76.44 85 VAL A N 1
ATOM 680 C CA . VAL A 1 85 ? -31.323 2.479 30.829 1.00 76.44 85 VAL A CA 1
ATOM 681 C C . VAL A 1 85 ? -31.385 1.231 29.944 1.00 76.44 85 VAL A C 1
ATOM 683 O O . VAL A 1 85 ? -30.531 1.056 29.082 1.00 76.44 85 VAL A O 1
ATOM 686 N N . GLU A 1 86 ? -32.411 0.391 30.103 1.00 80.31 86 GLU A N 1
ATOM 687 C CA . GLU A 1 86 ? -32.575 -0.865 29.349 1.00 80.31 86 GLU A CA 1
ATOM 688 C C . GLU A 1 86 ? -32.623 -0.701 27.816 1.00 80.31 86 GLU A C 1
ATOM 690 O O . GLU A 1 86 ? -31.830 -1.348 27.125 1.00 80.31 86 GLU A O 1
ATOM 695 N N . PRO A 1 87 ? -33.497 0.149 27.233 1.00 81.25 87 PRO A N 1
ATOM 696 C CA . PRO A 1 87 ? -33.577 0.272 25.778 1.00 81.25 87 PRO A CA 1
ATOM 697 C C . PRO A 1 87 ? -32.304 0.881 25.177 1.00 81.25 87 PRO A C 1
ATOM 699 O O . PRO A 1 87 ? -31.874 0.462 24.102 1.00 81.25 87 PRO A O 1
ATOM 702 N N . LEU A 1 88 ? -31.675 1.826 25.882 1.00 80.62 88 LEU A N 1
ATOM 703 C CA . LEU A 1 88 ? -30.437 2.472 25.449 1.00 80.62 88 LEU A CA 1
ATOM 704 C C . LEU A 1 88 ? -29.243 1.508 25.524 1.00 80.62 88 LEU A C 1
ATOM 706 O O . LEU A 1 88 ? -28.403 1.501 24.628 1.00 80.62 88 LEU A O 1
ATOM 710 N N . LEU A 1 89 ? -29.186 0.663 26.557 1.00 84.06 89 LEU A N 1
ATOM 711 C CA . LEU A 1 89 ? -28.155 -0.363 26.706 1.00 84.06 89 LEU A CA 1
ATOM 712 C C . LEU A 1 89 ? -28.257 -1.421 25.601 1.00 84.06 89 LEU A C 1
ATOM 714 O O . LEU A 1 89 ? -27.242 -1.817 25.032 1.00 84.06 89 LEU A O 1
ATOM 718 N N . ASN A 1 90 ? -29.474 -1.846 25.255 1.00 87.19 90 ASN A N 1
ATOM 719 C CA . ASN A 1 90 ? -29.694 -2.783 24.154 1.00 87.19 90 ASN A CA 1
ATOM 720 C C . ASN A 1 90 ? -29.249 -2.190 22.803 1.00 87.19 90 ASN A C 1
ATOM 722 O O . ASN A 1 90 ? -28.602 -2.873 22.011 1.00 87.19 90 ASN A O 1
ATOM 726 N N . ASP A 1 91 ? -29.535 -0.908 22.551 1.00 86.56 91 ASP A N 1
ATOM 727 C CA . ASP A 1 91 ? -29.058 -0.207 21.349 1.00 86.56 91 ASP A CA 1
ATOM 728 C C . ASP A 1 91 ? -27.523 -0.107 21.311 1.00 86.56 91 ASP A C 1
ATOM 730 O O . ASP A 1 91 ? -26.901 -0.355 20.278 1.00 86.56 91 ASP A O 1
ATOM 734 N N . LEU A 1 92 ? -26.899 0.157 22.463 1.00 86.81 92 LEU A N 1
ATOM 735 C CA . LEU A 1 92 ? -25.446 0.214 22.617 1.00 86.81 92 LEU A CA 1
ATOM 736 C C . LEU A 1 92 ? -24.782 -1.136 22.292 1.00 86.81 92 LEU A C 1
ATOM 738 O O . LEU A 1 92 ? -23.812 -1.187 21.536 1.00 86.81 92 LEU A O 1
ATOM 742 N N . ILE A 1 93 ? -25.330 -2.234 22.821 1.00 89.19 93 ILE A N 1
ATOM 743 C CA . ILE A 1 93 ? -24.834 -3.596 22.572 1.00 89.19 93 ILE A CA 1
ATOM 744 C C . ILE A 1 93 ? -24.987 -3.959 21.092 1.00 89.19 93 ILE A C 1
ATOM 746 O O . ILE A 1 93 ? -24.044 -4.475 20.489 1.00 89.19 93 ILE A O 1
ATOM 750 N N . LYS A 1 94 ? -26.139 -3.649 20.482 1.00 91.00 94 LYS A N 1
ATOM 751 C CA . LYS A 1 94 ? -26.360 -3.862 19.043 1.00 91.00 94 LYS A CA 1
ATOM 752 C C . LYS A 1 94 ? -25.363 -3.075 18.199 1.00 91.00 94 LYS A C 1
ATOM 754 O O . LYS A 1 94 ? -24.766 -3.636 17.285 1.00 91.00 94 LYS A O 1
ATOM 759 N N . HIS A 1 95 ? -25.142 -1.803 18.523 1.00 89.12 95 HIS A N 1
ATOM 760 C CA . HIS A 1 95 ? -24.190 -0.967 17.799 1.00 89.12 95 HIS A CA 1
ATOM 761 C C . HIS A 1 95 ? -22.755 -1.500 17.918 1.00 89.12 95 HIS A C 1
ATOM 763 O O . HIS A 1 95 ? -22.045 -1.587 16.918 1.00 89.12 95 HIS A O 1
ATOM 769 N N . HIS A 1 96 ? -22.343 -1.925 19.115 1.00 91.31 96 HIS A N 1
ATOM 770 C CA . HIS A 1 96 ? -21.035 -2.541 19.332 1.00 91.31 96 HIS A CA 1
ATOM 771 C C . HIS A 1 96 ? -20.854 -3.831 18.519 1.00 91.31 96 HIS A C 1
ATOM 773 O O . HIS A 1 96 ? -19.805 -4.034 17.906 1.00 91.31 96 HIS A O 1
ATOM 779 N N . TYR A 1 97 ? -21.887 -4.675 18.463 1.00 93.00 97 TYR A N 1
ATOM 780 C CA . TYR A 1 97 ? -21.866 -5.907 17.676 1.00 93.00 97 TYR A CA 1
ATOM 781 C C . TYR A 1 97 ? -21.702 -5.635 16.172 1.00 93.00 97 TYR A C 1
ATOM 783 O O . TYR A 1 97 ? -20.885 -6.280 15.515 1.00 93.00 97 TYR A O 1
ATOM 791 N N . GLU A 1 98 ? -22.406 -4.636 15.633 1.00 91.25 98 GLU A N 1
ATOM 792 C CA . GLU A 1 98 ? -22.251 -4.220 14.232 1.00 91.25 98 GLU A CA 1
ATOM 793 C C . GLU A 1 98 ? -20.840 -3.687 13.932 1.00 91.25 98 GLU A C 1
ATOM 795 O O . GLU A 1 98 ? -20.285 -3.986 12.873 1.00 91.25 98 GLU A O 1
ATOM 800 N N . ILE A 1 99 ? -20.213 -2.958 14.866 1.00 91.56 99 ILE A N 1
ATOM 801 C CA . ILE A 1 99 ? -18.822 -2.501 14.707 1.00 91.56 99 ILE A CA 1
ATOM 802 C C . ILE A 1 99 ? -17.860 -3.694 14.654 1.00 91.56 99 ILE A C 1
ATOM 804 O O . ILE A 1 99 ? -16.994 -3.730 13.780 1.00 91.56 99 ILE A O 1
ATOM 808 N N . ILE A 1 100 ? -18.009 -4.673 15.553 1.00 92.06 100 ILE A N 1
ATOM 809 C CA . ILE A 1 100 ? -17.165 -5.881 15.558 1.00 92.06 100 ILE A CA 1
ATOM 810 C C . ILE A 1 100 ? -17.312 -6.633 14.235 1.00 92.06 100 ILE A C 1
ATOM 812 O O . ILE A 1 100 ? -16.310 -6.960 13.599 1.00 92.06 100 ILE A O 1
ATOM 816 N N . ARG A 1 101 ? -18.551 -6.844 13.783 1.00 92.88 101 ARG A N 1
ATOM 817 C CA . ARG A 1 101 ? -18.836 -7.517 12.514 1.00 92.88 101 ARG A CA 1
ATOM 818 C C . ARG A 1 101 ? -18.217 -6.780 11.325 1.00 92.88 101 ARG A C 1
ATOM 820 O O . ARG A 1 101 ? -17.666 -7.413 10.427 1.00 92.88 101 ARG A O 1
ATOM 827 N N . LEU A 1 102 ? -18.282 -5.448 11.319 1.00 89.44 102 LEU A N 1
ATOM 828 C CA . LEU A 1 102 ? -17.643 -4.630 10.292 1.00 89.44 102 LEU A CA 1
ATOM 829 C C . LEU A 1 102 ? -16.120 -4.819 10.305 1.00 89.44 102 LEU A C 1
ATOM 831 O O . LEU A 1 102 ? -15.533 -5.034 9.249 1.00 89.44 102 LEU A O 1
ATOM 835 N N . VAL A 1 103 ? -15.481 -4.778 11.477 1.00 90.88 103 VAL A N 1
ATOM 836 C CA . VAL A 1 103 ? -14.031 -5.004 11.614 1.00 90.88 103 VAL A CA 1
ATOM 837 C C . VAL A 1 103 ? -13.630 -6.389 11.108 1.00 90.88 103 VAL A C 1
ATOM 839 O O . VAL A 1 103 ? -12.620 -6.504 10.420 1.00 90.88 103 VAL A O 1
ATOM 842 N N . GLU A 1 104 ? -14.417 -7.423 11.397 1.00 93.06 104 GLU A N 1
ATOM 843 C CA . GLU A 1 104 ? -14.139 -8.792 10.955 1.00 93.06 104 GLU A CA 1
ATOM 844 C C . GLU A 1 104 ? -14.180 -8.920 9.425 1.00 93.06 104 GLU A C 1
ATOM 846 O O . GLU A 1 104 ? -13.229 -9.423 8.826 1.00 93.06 104 GLU A O 1
ATOM 851 N N . ILE A 1 105 ? -15.214 -8.362 8.781 1.00 90.94 105 ILE A N 1
ATOM 852 C CA . ILE A 1 105 ? -15.327 -8.312 7.312 1.00 90.94 105 ILE A CA 1
ATOM 853 C C . ILE A 1 105 ? -14.140 -7.560 6.700 1.00 90.94 105 ILE A C 1
ATOM 855 O O . ILE A 1 105 ? -13.575 -7.978 5.692 1.00 90.94 105 ILE A O 1
ATOM 859 N N . LEU A 1 106 ? -13.749 -6.437 7.299 1.00 90.19 106 LEU A N 1
ATOM 860 C CA . LEU A 1 106 ? -12.636 -5.635 6.801 1.00 90.19 106 LEU A CA 1
ATOM 861 C C . LEU A 1 106 ? -11.296 -6.326 6.987 1.00 90.19 106 LEU A C 1
ATOM 863 O O . LEU A 1 106 ? -10.442 -6.208 6.118 1.00 90.19 106 LEU A O 1
ATOM 867 N N . ASN A 1 107 ? -11.107 -7.037 8.093 1.00 90.81 107 ASN A N 1
ATOM 868 C CA . ASN A 1 107 ? -9.902 -7.813 8.321 1.00 90.81 107 ASN A CA 1
ATOM 869 C C . ASN A 1 107 ? -9.785 -8.945 7.293 1.00 90.81 107 ASN A C 1
ATOM 871 O O . ASN A 1 107 ? -8.710 -9.133 6.734 1.00 90.81 107 ASN A O 1
ATOM 875 N N . ASP A 1 108 ? -10.880 -9.639 6.983 1.00 92.81 108 ASP A N 1
ATOM 876 C CA . ASP A 1 108 ? -10.885 -10.697 5.966 1.00 92.81 108 ASP A CA 1
ATOM 877 C C . ASP A 1 108 ? -10.601 -10.149 4.553 1.00 92.81 108 ASP A C 1
ATOM 879 O O . ASP A 1 108 ? -9.823 -10.725 3.794 1.00 92.81 108 ASP A O 1
ATOM 883 N N . LEU A 1 109 ? -11.140 -8.968 4.225 1.00 89.31 109 LEU A N 1
ATOM 884 C CA . LEU A 1 109 ? -10.877 -8.295 2.949 1.00 89.31 109 LEU A CA 1
ATOM 885 C C . LEU A 1 109 ? -9.455 -7.721 2.858 1.00 89.31 109 LEU A C 1
ATOM 887 O O . LEU A 1 109 ? -8.784 -7.889 1.839 1.00 89.31 109 LEU A O 1
ATOM 891 N N . PHE A 1 110 ? -8.985 -7.018 3.891 1.00 88.62 110 PHE A N 1
ATOM 892 C CA . PHE A 1 110 ? -7.719 -6.284 3.847 1.00 88.62 110 PHE A CA 1
ATOM 893 C C . PHE A 1 110 ? -6.502 -7.115 4.220 1.00 88.62 110 PHE A C 1
ATOM 895 O O . PHE A 1 110 ? -5.417 -6.774 3.762 1.00 88.62 110 PHE A O 1
ATOM 902 N N . SER A 1 111 ? -6.635 -8.186 5.000 1.00 90.88 111 SER A N 1
ATOM 903 C CA . SER A 1 111 ? -5.500 -9.042 5.368 1.00 90.88 111 SER A CA 1
ATOM 904 C C . SER A 1 111 ? -4.727 -9.569 4.147 1.00 90.88 111 SER A C 1
ATOM 906 O O . SER A 1 111 ? -3.524 -9.300 4.050 1.00 90.88 111 SER A O 1
ATOM 908 N N . PRO A 1 112 ? -5.362 -10.212 3.142 1.00 92.00 112 PRO A N 1
ATOM 909 C CA . PRO A 1 112 ? -4.639 -10.648 1.947 1.00 92.00 112 PRO A CA 1
ATOM 910 C C . PRO A 1 112 ? -4.085 -9.469 1.132 1.00 92.00 112 PRO A C 1
ATOM 912 O O . PRO A 1 112 ? -2.980 -9.559 0.597 1.00 92.00 112 PRO A O 1
ATOM 915 N N . ILE A 1 113 ? -4.807 -8.345 1.071 1.00 90.44 113 ILE A N 1
ATOM 916 C CA . ILE A 1 113 ? -4.376 -7.138 0.346 1.00 90.44 113 ILE A CA 1
ATOM 917 C C . ILE A 1 113 ? -3.115 -6.543 0.989 1.00 90.44 113 ILE A C 1
ATOM 919 O O . ILE A 1 113 ? -2.154 -6.231 0.289 1.00 90.44 113 ILE A O 1
ATOM 923 N N . ALA A 1 114 ? -3.087 -6.433 2.316 1.00 88.38 114 ALA A N 1
ATOM 924 C CA . ALA A 1 114 ? -1.960 -5.915 3.080 1.00 88.38 114 ALA A CA 1
ATOM 925 C C . ALA A 1 114 ? -0.724 -6.814 2.949 1.00 88.38 114 ALA A C 1
ATOM 927 O O . ALA A 1 114 ? 0.392 -6.308 2.816 1.00 88.38 114 ALA A O 1
ATOM 928 N N . LEU A 1 115 ? -0.911 -8.139 2.929 1.00 91.81 115 LEU A N 1
ATOM 929 C CA . LEU A 1 115 ? 0.175 -9.091 2.690 1.00 91.81 115 LEU A CA 1
ATOM 930 C C . LEU A 1 115 ? 0.790 -8.911 1.302 1.00 91.81 115 LEU A C 1
ATOM 932 O O . LEU A 1 115 ? 2.012 -8.800 1.187 1.00 91.81 115 LEU A O 1
ATOM 936 N N . VAL A 1 116 ? -0.044 -8.837 0.260 1.00 90.94 116 VAL A N 1
ATOM 937 C CA . VAL A 1 116 ? 0.429 -8.603 -1.111 1.00 90.94 116 VAL A CA 1
ATOM 938 C C . VAL A 1 116 ? 1.150 -7.262 -1.199 1.00 90.94 116 VAL A C 1
ATOM 940 O O . VAL A 1 116 ? 2.258 -7.218 -1.721 1.00 90.94 116 VAL A O 1
ATOM 943 N N . GLN A 1 117 ? 0.580 -6.200 -0.636 1.00 90.00 117 GLN A N 1
ATOM 944 C CA . GLN A 1 117 ? 1.145 -4.852 -0.676 1.00 90.00 117 GLN A CA 1
ATOM 945 C C . GLN A 1 117 ? 2.494 -4.738 0.048 1.00 90.00 117 GLN A C 1
ATOM 947 O O . GLN A 1 117 ? 3.425 -4.087 -0.437 1.00 90.00 117 GLN A O 1
ATOM 952 N N . CYS A 1 118 ? 2.619 -5.379 1.209 1.00 90.00 118 CYS A N 1
ATOM 953 C CA . CYS A 1 118 ? 3.871 -5.425 1.958 1.00 90.00 118 CYS A CA 1
ATOM 954 C C . CYS A 1 118 ? 4.920 -6.260 1.213 1.00 90.00 118 CYS A C 1
ATOM 956 O O . CYS A 1 118 ? 6.069 -5.837 1.079 1.00 90.00 118 CYS A O 1
ATOM 958 N N . GLY A 1 119 ? 4.515 -7.405 0.656 1.00 92.88 119 GLY A N 1
ATOM 959 C CA . GLY A 1 119 ? 5.387 -8.262 -0.142 1.00 92.88 119 GLY A CA 1
ATOM 960 C C . GLY A 1 119 ? 5.911 -7.566 -1.399 1.00 92.88 119 GLY A C 1
ATOM 961 O O . GLY A 1 119 ? 7.119 -7.562 -1.641 1.00 92.88 119 GLY A O 1
ATOM 962 N N . THR A 1 120 ? 5.031 -6.931 -2.179 1.00 90.62 120 THR A N 1
ATOM 963 C CA . THR A 1 120 ? 5.408 -6.194 -3.395 1.00 90.62 120 THR A CA 1
ATOM 964 C C . THR A 1 120 ? 6.311 -5.010 -3.071 1.00 90.62 120 THR A C 1
ATOM 966 O O . THR A 1 120 ? 7.335 -4.837 -3.732 1.00 90.62 120 THR A O 1
ATOM 969 N N . SER A 1 121 ? 5.994 -4.239 -2.028 1.00 91.19 121 SER A N 1
ATOM 970 C CA . SER A 1 121 ? 6.817 -3.103 -1.598 1.00 91.19 121 SER A CA 1
ATOM 971 C C . SER A 1 121 ? 8.186 -3.548 -1.090 1.00 91.19 121 SER A C 1
ATOM 973 O O . SER A 1 121 ? 9.199 -2.965 -1.471 1.00 91.19 121 SER A O 1
ATOM 975 N N . GLY A 1 122 ? 8.241 -4.608 -0.281 1.00 94.19 122 GLY A N 1
ATOM 976 C CA . GLY A 1 122 ? 9.493 -5.174 0.218 1.00 94.19 122 GLY A CA 1
ATOM 977 C C . GLY A 1 122 ? 10.396 -5.648 -0.918 1.00 94.19 122 GLY A C 1
ATOM 978 O O . GLY A 1 122 ? 11.555 -5.244 -0.993 1.00 94.19 122 GLY A O 1
ATOM 979 N N . LEU A 1 123 ? 9.849 -6.424 -1.859 1.00 95.00 123 LEU A N 1
ATOM 980 C CA . LEU A 1 123 ? 10.583 -6.857 -3.051 1.00 95.00 123 LEU A CA 1
ATOM 981 C C . LEU A 1 123 ? 11.057 -5.667 -3.892 1.00 95.00 123 LEU A C 1
ATOM 983 O O . LEU A 1 123 ? 12.213 -5.644 -4.311 1.00 95.00 123 LEU A O 1
ATOM 987 N N . ALA A 1 124 ? 10.200 -4.667 -4.111 1.00 92.00 124 ALA A N 1
ATOM 988 C CA . ALA A 1 124 ? 10.565 -3.463 -4.851 1.00 92.00 124 ALA A CA 1
ATOM 989 C C . ALA A 1 124 ? 11.741 -2.727 -4.191 1.00 92.00 124 ALA A C 1
ATOM 991 O O . ALA A 1 124 ? 12.704 -2.383 -4.877 1.00 92.00 124 ALA A O 1
ATOM 992 N N . ILE A 1 125 ? 11.716 -2.551 -2.865 1.00 94.69 125 ILE A N 1
ATOM 993 C CA . ILE A 1 125 ? 12.818 -1.944 -2.104 1.00 94.69 125 ILE A CA 1
ATOM 994 C C . ILE A 1 125 ? 14.098 -2.775 -2.251 1.00 94.69 125 ILE A C 1
ATOM 996 O O . ILE A 1 125 ? 15.160 -2.209 -2.508 1.00 94.69 125 ILE A O 1
ATOM 1000 N N . CYS A 1 126 ? 14.014 -4.105 -2.148 1.00 95.56 126 CYS A N 1
ATOM 1001 C CA . CYS A 1 126 ? 15.165 -4.990 -2.332 1.00 9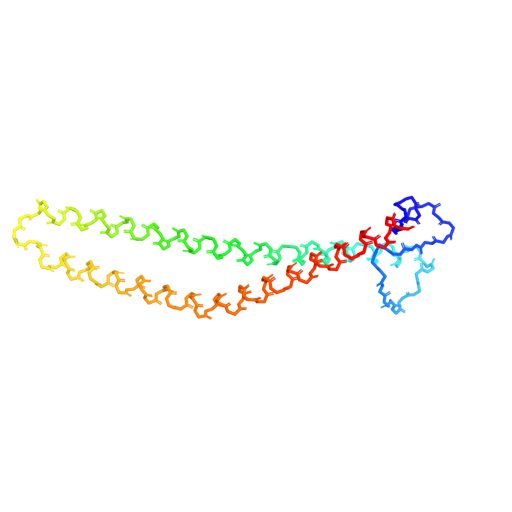5.56 126 CYS A CA 1
ATOM 1002 C C . CYS A 1 126 ? 15.778 -4.860 -3.734 1.00 95.56 126 CYS A C 1
ATOM 1004 O O . CYS A 1 126 ? 16.996 -4.714 -3.857 1.00 95.56 126 CYS A O 1
ATOM 1006 N N . PHE A 1 127 ? 14.956 -4.869 -4.788 1.00 93.06 127 PHE A N 1
ATOM 1007 C CA . PHE A 1 127 ? 15.432 -4.701 -6.162 1.00 93.06 127 PHE A CA 1
ATOM 1008 C C . PHE A 1 127 ? 16.065 -3.330 -6.386 1.00 93.06 127 PHE A C 1
ATOM 1010 O O . PHE A 1 127 ? 17.138 -3.246 -6.982 1.00 93.06 127 PHE A O 1
ATOM 1017 N N . VAL A 1 128 ? 15.437 -2.263 -5.887 1.00 92.75 128 VAL A N 1
ATOM 1018 C CA . VAL A 1 128 ? 15.996 -0.908 -5.968 1.00 92.75 128 VAL A CA 1
ATOM 1019 C C . VAL A 1 128 ? 17.331 -0.838 -5.224 1.00 92.75 128 VAL A C 1
ATOM 1021 O O . VAL A 1 128 ? 18.304 -0.339 -5.782 1.00 92.75 128 VAL A O 1
ATOM 1024 N N . GLY A 1 129 ? 17.422 -1.395 -4.014 1.00 93.81 129 GLY A N 1
ATOM 1025 C CA . GLY A 1 129 ? 18.666 -1.452 -3.243 1.00 93.81 129 GLY A CA 1
ATOM 1026 C C . GLY A 1 129 ? 19.784 -2.203 -3.969 1.00 93.81 129 GLY A C 1
ATOM 1027 O O . GLY A 1 129 ? 20.907 -1.710 -4.049 1.00 93.81 129 GLY A O 1
ATOM 1028 N N . PHE A 1 130 ? 19.474 -3.356 -4.566 1.00 94.81 130 PHE A N 1
ATOM 1029 C CA . PHE A 1 130 ? 20.433 -4.115 -5.370 1.00 94.81 130 PHE A CA 1
ATOM 1030 C C . PHE A 1 130 ? 20.927 -3.322 -6.588 1.00 94.81 130 PHE A C 1
ATOM 1032 O O . PHE A 1 130 ? 22.132 -3.232 -6.818 1.00 94.81 130 PHE A O 1
ATOM 1039 N N . GLN A 1 131 ? 20.015 -2.693 -7.336 1.00 91.94 131 GLN A N 1
ATOM 1040 C CA . GLN A 1 131 ? 20.360 -1.862 -8.495 1.00 91.94 131 GLN A CA 1
ATOM 1041 C C . GLN A 1 131 ? 21.249 -0.675 -8.112 1.00 91.94 131 GLN A C 1
ATOM 1043 O O . GLN A 1 131 ? 22.188 -0.348 -8.839 1.00 91.94 131 GLN A O 1
ATOM 1048 N N . LEU A 1 132 ? 20.978 -0.043 -6.967 1.00 93.25 132 LEU A N 1
ATOM 1049 C CA . LEU A 1 132 ? 21.804 1.045 -6.447 1.00 93.25 132 LEU A CA 1
ATOM 1050 C C . LEU A 1 132 ? 23.219 0.566 -6.108 1.00 93.25 132 LEU A C 1
ATOM 1052 O O . LEU A 1 132 ? 24.173 1.239 -6.487 1.00 93.25 132 LEU A O 1
ATOM 1056 N N . MET A 1 133 ? 23.369 -0.598 -5.467 1.00 94.62 133 MET A N 1
ATOM 1057 C CA . MET A 1 133 ? 24.690 -1.168 -5.170 1.00 94.62 133 MET A CA 1
ATOM 1058 C C . MET A 1 133 ? 25.482 -1.489 -6.441 1.00 94.62 133 MET A C 1
ATOM 1060 O O . MET A 1 133 ? 26.640 -1.104 -6.538 1.00 94.62 133 MET A O 1
ATOM 1064 N N . VAL A 1 134 ? 24.850 -2.136 -7.426 1.00 93.94 134 VAL A N 1
ATOM 1065 C CA . VAL A 1 134 ? 25.498 -2.503 -8.700 1.00 93.94 134 VAL A CA 1
ATOM 1066 C C . VAL A 1 134 ? 25.842 -1.278 -9.550 1.00 93.94 134 VAL A C 1
ATOM 1068 O O . VAL A 1 134 ? 26.826 -1.289 -10.275 1.00 93.94 134 VAL A O 1
ATOM 1071 N N . THR A 1 135 ? 25.042 -0.212 -9.488 1.00 88.88 135 THR A N 1
ATOM 1072 C CA . THR A 1 135 ? 25.336 1.030 -10.227 1.00 88.88 135 THR A CA 1
ATOM 1073 C C . THR A 1 135 ? 26.433 1.858 -9.548 1.00 88.88 135 THR A C 1
ATOM 1075 O O . THR A 1 135 ? 27.082 2.666 -10.207 1.00 88.88 135 THR A O 1
ATOM 1078 N N . ALA A 1 136 ? 26.617 1.701 -8.233 1.00 78.00 136 ALA A N 1
ATOM 1079 C CA . ALA A 1 136 ? 27.634 2.408 -7.457 1.00 78.00 136 ALA A CA 1
ATOM 1080 C C . ALA A 1 136 ? 29.028 1.748 -7.507 1.00 78.00 136 ALA A C 1
ATOM 1082 O O . ALA A 1 136 ? 30.000 2.393 -7.110 1.00 78.00 136 ALA A O 1
ATOM 1083 N N . SER A 1 137 ? 29.121 0.494 -7.965 1.00 63.06 137 SER A N 1
ATOM 1084 C CA . SER A 1 137 ? 30.365 -0.259 -8.204 1.00 63.06 137 SER A CA 1
ATOM 1085 C C . SER A 1 137 ? 30.873 -0.103 -9.630 1.00 63.06 137 SER A C 1
ATOM 1087 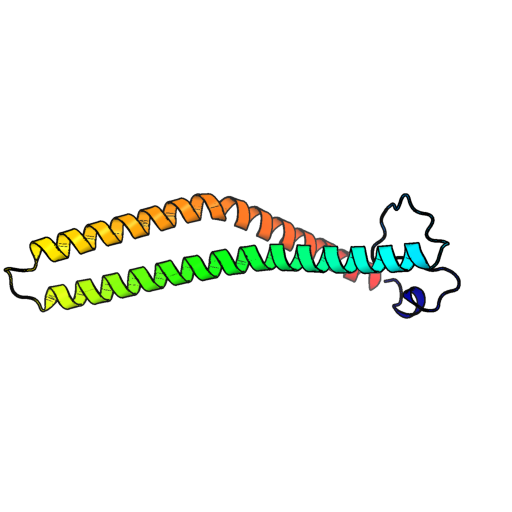O O . SER A 1 137 ? 32.102 0.048 -9.795 1.00 63.06 137 SER A O 1
#

Sequence (137 aa):
MVPTYAIFRGKDRYLPYNWWSPCELNVSLYFYGSIIYQLVVVMISGMNNSGIDIVCYKISKIICCQMDLLIGRSTQLNFLGQNNVEPLLNDLIKHHYEIIRLVEILNDLFSPIALVQCGTSGLAICFVGFQLMVTAS

Secondary structure (DSSP, 8-state):
---HHHHHH-SS---SS----SS-TTSHHHHHHHHHHHHHHHHHHHHHHHHHHHHHHHHHHHHHHHHHHHHHHHHHHTTS-GGGHHHHHHHHHHHHHHHHHHHHHHHHHHHHHHHHHHHHHHHHHHHHHHHHHHHH-

Organism: Acanthoscelides obtectus (NCBI:txid200917)

Foldseek 3Di:
DPDPCLCPPNPDHDAPDDDDDPDDCPDPVVVVVVNVVVVVVVVVVVCVLVVLVVVLVVVVVVLVVLVVVLVVLVVVLVVDDDPCNVVSVVVSVVSVVVSVVSVVVVCVVCVVVVVVSCVVVVVVVVVVVVVVVVVVD

Solvent-accessible surface area (backbone atoms only — not comparable to full-atom values): 7970 Å² total; per-residue (Å²): 132,84,59,76,62,38,58,80,73,41,99,66,74,56,68,95,69,90,70,93,66,96,63,70,64,84,42,70,68,56,38,53,51,50,52,52,49,52,52,52,51,52,51,52,53,50,50,53,57,52,44,54,55,49,50,54,51,52,52,53,52,50,51,52,50,52,50,51,51,49,53,54,53,55,55,54,51,77,75,53,62,82,91,59,45,65,70,51,49,54,52,50,53,53,51,52,50,53,51,52,53,51,50,52,56,48,48,67,61,42,49,63,52,51,51,50,51,50,52,54,50,50,51,50,51,52,52,51,53,51,53,51,55,64,73,74,105

Mean predicted aligned error: 8.96 Å